Protein AF-A0A6B3N6F3-F1 (afdb_monomer)

Structure (mmCIF, N/CA/C/O backbone):
data_AF-A0A6B3N6F3-F1
#
_entry.id   AF-A0A6B3N6F3-F1
#
loop_
_atom_site.group_PDB
_atom_site.id
_atom_site.type_symbol
_atom_site.label_atom_id
_atom_site.label_alt_id
_atom_site.label_comp_id
_atom_site.label_asym_id
_atom_site.label_entity_id
_atom_site.label_seq_id
_atom_site.pdbx_PDB_ins_code
_atom_site.Cartn_x
_atom_site.Cartn_y
_atom_site.Cartn_z
_atom_site.occupancy
_atom_site.B_iso_or_equiv
_atom_site.auth_seq_id
_atom_site.auth_comp_id
_atom_site.auth_asym_id
_atom_site.auth_atom_id
_atom_site.pdbx_PDB_model_num
ATOM 1 N N . ARG A 1 1 ? 25.119 -3.772 -4.101 1.00 56.50 1 ARG A N 1
ATOM 2 C CA . ARG A 1 1 ? 24.100 -2.935 -4.787 1.00 56.50 1 ARG A CA 1
ATOM 3 C C . ARG A 1 1 ? 23.792 -1.770 -3.853 1.00 56.50 1 ARG A C 1
ATOM 5 O O . ARG A 1 1 ? 23.380 -2.044 -2.733 1.00 56.50 1 ARG A O 1
ATOM 12 N N . LEU A 1 2 ? 24.083 -0.523 -4.236 1.00 41.84 2 LEU A N 1
ATOM 13 C CA . LEU A 1 2 ? 23.745 0.650 -3.415 1.00 41.84 2 LEU A CA 1
ATOM 14 C C . LEU A 1 2 ? 22.225 0.681 -3.197 1.00 41.84 2 LEU A C 1
ATOM 16 O O . LEU A 1 2 ? 21.466 0.560 -4.160 1.00 41.84 2 LEU A O 1
ATOM 20 N N . ARG A 1 3 ? 21.787 0.779 -1.937 1.00 53.31 3 ARG A N 1
ATOM 21 C CA . ARG A 1 3 ? 20.380 1.012 -1.598 1.00 53.31 3 ARG A CA 1
ATOM 22 C C . ARG A 1 3 ? 20.102 2.487 -1.847 1.00 53.31 3 ARG A C 1
ATOM 24 O O . ARG A 1 3 ? 20.343 3.314 -0.979 1.00 53.31 3 ARG A O 1
ATOM 31 N N . VAL A 1 4 ? 19.665 2.810 -3.057 1.00 64.75 4 VAL A N 1
ATOM 32 C CA . VAL A 1 4 ? 19.160 4.150 -3.358 1.00 64.75 4 VAL A CA 1
ATOM 33 C C . VAL A 1 4 ? 17.722 4.207 -2.836 1.00 64.75 4 VAL A C 1
ATOM 35 O O . VAL A 1 4 ? 16.933 3.329 -3.208 1.00 64.75 4 VAL A O 1
ATOM 38 N N . PRO A 1 5 ? 17.373 5.163 -1.955 1.00 65.62 5 PRO A N 1
ATOM 39 C CA . PRO A 1 5 ? 15.992 5.372 -1.542 1.00 65.62 5 PRO A CA 1
ATOM 40 C C . PRO A 1 5 ? 15.111 5.571 -2.774 1.00 65.62 5 PRO A C 1
ATOM 42 O O . PRO A 1 5 ? 15.537 6.189 -3.752 1.00 65.62 5 PRO A O 1
ATOM 45 N N . ARG A 1 6 ? 13.888 5.035 -2.748 1.00 68.31 6 ARG A N 1
ATOM 46 C CA . ARG A 1 6 ? 12.912 5.336 -3.798 1.00 68.31 6 ARG A CA 1
ATOM 47 C C . ARG A 1 6 ? 12.738 6.864 -3.833 1.00 68.31 6 ARG A C 1
ATOM 49 O O . ARG A 1 6 ? 12.487 7.427 -2.769 1.00 68.31 6 ARG A O 1
ATOM 56 N N . PRO A 1 7 ? 12.878 7.518 -4.999 1.00 78.00 7 PRO A N 1
ATOM 57 C CA . PRO A 1 7 ? 12.607 8.943 -5.114 1.00 78.00 7 PRO A CA 1
ATOM 58 C C . PRO A 1 7 ? 11.212 9.258 -4.580 1.00 78.00 7 PRO A C 1
ATOM 60 O O . PRO A 1 7 ? 10.260 8.518 -4.845 1.00 78.00 7 PRO A O 1
ATOM 63 N N . GLU A 1 8 ? 11.111 10.332 -3.809 1.00 78.81 8 GLU A N 1
ATOM 64 C CA . GLU A 1 8 ? 9.832 10.819 -3.316 1.00 78.81 8 GLU A CA 1
ATOM 65 C C . GLU A 1 8 ? 8.963 11.288 -4.492 1.00 78.81 8 GLU A C 1
ATOM 67 O O . GLU A 1 8 ? 9.460 11.793 -5.503 1.00 78.81 8 GLU A O 1
ATOM 72 N N . HIS A 1 9 ? 7.655 11.058 -4.393 1.00 79.06 9 HIS A N 1
ATOM 73 C CA . HIS A 1 9 ? 6.723 11.497 -5.422 1.00 79.06 9 HIS A CA 1
ATOM 74 C C . HIS A 1 9 ? 6.666 13.030 -5.436 1.00 79.06 9 HIS A C 1
ATOM 76 O O . HIS A 1 9 ? 6.593 13.647 -4.382 1.00 79.06 9 HIS A O 1
ATOM 82 N N . GLN A 1 10 ? 6.636 13.660 -6.612 1.00 85.00 10 GLN A N 1
ATOM 83 C CA . GLN A 1 10 ? 6.685 15.130 -6.728 1.00 85.00 10 GLN A CA 1
ATOM 84 C C . GLN A 1 10 ? 5.529 15.851 -6.015 1.00 85.00 10 GLN A C 1
ATOM 86 O O . GLN A 1 10 ? 5.648 17.019 -5.670 1.00 85.00 10 GLN A O 1
ATOM 91 N N . GLN A 1 11 ? 4.409 15.155 -5.812 1.00 86.06 11 GLN A N 1
ATOM 92 C CA . GLN A 1 11 ? 3.226 15.671 -5.114 1.00 86.06 11 GLN A CA 1
ATOM 93 C C . GLN A 1 11 ? 3.132 15.211 -3.652 1.00 86.06 11 GLN A C 1
ATOM 95 O O . GLN A 1 11 ? 2.119 15.450 -3.001 1.00 86.06 11 GLN A O 1
ATOM 100 N N . ALA A 1 12 ? 4.132 14.491 -3.141 1.00 83.94 12 ALA A N 1
ATOM 101 C CA . ALA A 1 12 ? 4.153 14.111 -1.739 1.00 83.94 12 ALA A CA 1
ATOM 102 C C . ALA A 1 12 ? 4.441 15.358 -0.893 1.00 83.94 12 ALA A C 1
ATOM 104 O O . ALA A 1 12 ? 5.537 15.908 -0.934 1.00 83.94 12 ALA A O 1
ATOM 105 N N . ASP A 1 13 ? 3.441 15.806 -0.135 1.00 91.75 13 ASP A N 1
ATOM 106 C CA . ASP A 1 13 ? 3.613 16.831 0.890 1.00 91.75 13 ASP A CA 1
ATOM 107 C C . ASP A 1 13 ? 3.549 16.191 2.276 1.00 91.75 13 ASP A C 1
ATOM 109 O O . ASP A 1 13 ? 2.544 15.591 2.670 1.00 91.75 13 ASP A O 1
ATOM 113 N N . TRP A 1 14 ? 4.637 16.327 3.029 1.00 88.69 14 TRP A N 1
ATOM 114 C CA . TRP A 1 14 ? 4.772 15.710 4.343 1.00 88.69 14 TRP A CA 1
ATOM 115 C C . TRP A 1 14 ? 3.769 16.274 5.356 1.00 88.69 14 TRP A C 1
ATOM 117 O O . TRP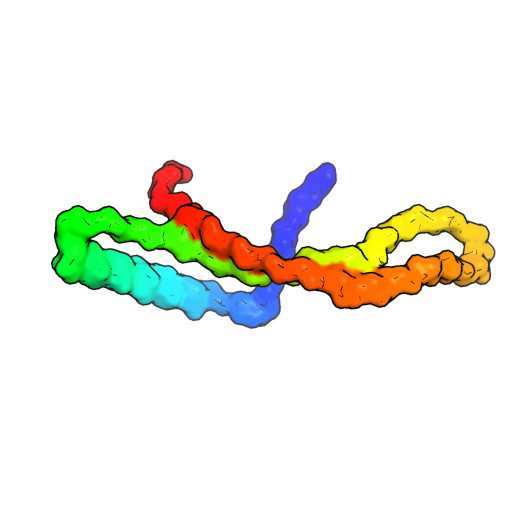 A 1 14 ? 3.307 15.532 6.222 1.00 88.69 14 TRP A O 1
ATOM 127 N N . LYS A 1 15 ? 3.388 17.558 5.251 1.00 93.19 15 LYS A N 1
ATOM 128 C CA . LYS A 1 15 ? 2.406 18.165 6.166 1.00 93.19 15 LYS A CA 1
ATOM 129 C C . LYS A 1 15 ? 1.033 17.543 5.963 1.00 93.19 15 LYS A C 1
ATOM 131 O O . LYS A 1 15 ? 0.439 17.057 6.922 1.00 93.19 15 LYS A O 1
ATOM 136 N N . THR A 1 16 ? 0.591 17.476 4.709 1.00 90.75 16 THR A N 1
ATOM 137 C CA . THR A 1 16 ? -0.662 16.823 4.316 1.00 90.75 16 THR A CA 1
ATOM 138 C C . THR A 1 16 ? -0.693 15.360 4.774 1.00 90.75 16 THR A C 1
ATOM 140 O O . THR A 1 16 ? -1.708 14.885 5.286 1.00 90.75 16 THR A O 1
ATOM 143 N N . GLN A 1 17 ? 0.426 14.636 4.659 1.00 89.44 17 GLN A N 1
ATOM 144 C CA . GLN A 1 17 ? 0.525 13.259 5.154 1.00 89.44 17 GLN A CA 1
ATOM 145 C C . GLN A 1 17 ? 0.372 13.166 6.679 1.00 89.44 17 GLN A C 1
ATOM 147 O O . GLN A 1 17 ? -0.335 12.286 7.169 1.00 89.44 17 GLN A O 1
ATOM 152 N N . GLU A 1 18 ? 1.016 14.050 7.442 1.00 91.44 18 GLU A N 1
ATOM 153 C CA . GLU A 1 18 ? 0.904 14.079 8.905 1.00 91.44 18 GLU A CA 1
ATOM 154 C C . GLU A 1 18 ? -0.509 14.448 9.376 1.00 91.44 18 GLU A C 1
ATOM 156 O O . GLU A 1 18 ? -1.043 13.827 10.298 1.00 91.44 18 GLU A O 1
ATOM 161 N N . GLU A 1 19 ? -1.154 15.414 8.725 1.00 93.69 19 GLU A N 1
ATOM 162 C CA . GLU A 1 19 ? -2.550 15.772 8.997 1.00 93.69 19 GLU A CA 1
ATOM 163 C C . GLU A 1 19 ? -3.495 14.600 8.723 1.00 93.69 19 GLU A C 1
ATOM 165 O O . GLU A 1 19 ? -4.347 14.270 9.554 1.00 93.69 19 GLU A O 1
ATOM 170 N N . TRP A 1 20 ? -3.297 13.905 7.602 1.00 91.69 20 TRP A N 1
ATOM 171 C CA . TRP A 1 20 ? -4.068 12.713 7.268 1.00 91.69 20 TRP A CA 1
ATOM 172 C C . TRP A 1 20 ? -3.876 11.588 8.296 1.00 91.69 20 TRP A C 1
ATOM 174 O O . TRP A 1 20 ? -4.862 10.998 8.745 1.00 91.69 20 TRP A O 1
ATOM 184 N N . LYS A 1 21 ? -2.638 11.325 8.745 1.00 89.56 21 LYS A N 1
ATOM 185 C CA . LYS A 1 21 ? -2.356 10.312 9.781 1.00 89.56 21 LYS A CA 1
ATOM 186 C C . LYS A 1 21 ? -3.077 10.623 11.093 1.00 89.56 21 LYS A C 1
ATOM 188 O O . LYS A 1 21 ? -3.640 9.717 11.709 1.00 89.56 21 LYS A O 1
ATOM 193 N N . LYS A 1 22 ? -3.095 11.895 11.512 1.00 91.69 22 LYS A N 1
ATOM 194 C CA . LYS A 1 22 ? -3.826 12.338 12.713 1.00 91.69 22 LYS A CA 1
ATOM 195 C C . LYS A 1 22 ? -5.329 12.118 12.565 1.00 91.69 22 LYS A C 1
ATOM 197 O O . LYS A 1 22 ? -5.956 11.590 13.480 1.00 91.69 22 LYS A O 1
ATOM 202 N N . LYS A 1 23 ? -5.892 12.464 11.403 1.00 94.12 23 LYS A N 1
ATOM 203 C CA . LYS A 1 23 ? -7.309 12.237 11.097 1.00 94.12 23 LYS A CA 1
ATOM 204 C C . LYS A 1 23 ? -7.666 10.749 11.149 1.00 94.12 23 LYS A C 1
ATOM 206 O O . LYS A 1 23 ? -8.656 10.391 11.775 1.00 94.12 23 LYS A O 1
ATOM 211 N N . LEU A 1 24 ? -6.842 9.883 10.558 1.00 91.31 24 LEU A N 1
ATOM 212 C CA . LEU A 1 24 ? -7.052 8.433 10.600 1.00 91.31 24 LEU A CA 1
ATOM 213 C C . LEU A 1 24 ? -7.049 7.895 12.040 1.00 91.31 24 LEU A C 1
ATOM 215 O O . LEU A 1 24 ? -7.892 7.073 12.388 1.00 91.31 24 LEU A O 1
ATOM 219 N N . ALA A 1 25 ? -6.125 8.362 12.883 1.00 90.56 25 ALA A N 1
ATOM 220 C CA . ALA A 1 25 ? -6.060 7.947 14.284 1.00 90.56 25 ALA A CA 1
ATOM 221 C C . ALA A 1 25 ? -7.314 8.356 15.075 1.00 90.56 25 ALA A C 1
ATOM 223 O O . ALA A 1 25 ? -7.840 7.548 15.840 1.00 90.56 25 ALA A O 1
ATOM 224 N N . ALA A 1 26 ? -7.809 9.580 14.860 1.00 93.62 26 ALA A N 1
ATOM 225 C CA . ALA A 1 26 ? -9.049 10.053 15.474 1.00 93.62 26 ALA A CA 1
ATOM 226 C C . ALA A 1 26 ? -10.250 9.187 15.064 1.00 93.62 26 ALA A C 1
ATOM 228 O O . ALA A 1 26 ? -11.086 8.845 15.898 1.00 93.62 26 ALA A O 1
ATOM 229 N N . GLU A 1 27 ? -10.287 8.759 13.805 1.00 93.56 27 GLU A N 1
ATOM 230 C CA . GLU A 1 27 ? -11.406 7.988 13.276 1.00 93.56 27 GLU A CA 1
ATOM 231 C C . GLU A 1 27 ? -11.431 6.545 13.769 1.00 93.56 27 GLU A C 1
ATOM 233 O O . GLU A 1 27 ? -12.490 6.020 14.104 1.00 93.56 27 GLU A O 1
ATOM 238 N N . VAL A 1 28 ? -10.261 5.927 13.918 1.00 91.56 28 VAL A N 1
ATOM 239 C CA . VAL A 1 28 ? -10.141 4.610 14.556 1.00 91.56 28 VAL A CA 1
ATOM 240 C C . VAL A 1 28 ? -10.611 4.668 16.009 1.00 91.56 28 VAL A C 1
ATOM 242 O O . VAL A 1 28 ? -11.332 3.774 16.449 1.00 91.56 28 VAL A O 1
ATOM 245 N N . LEU A 1 29 ? -10.261 5.732 16.744 1.00 92.06 29 LEU A N 1
ATOM 246 C CA . LEU A 1 29 ? -10.736 5.929 18.115 1.00 92.06 29 LEU A CA 1
ATOM 247 C C . LEU A 1 29 ? -12.259 6.094 18.162 1.00 92.06 29 LEU A C 1
ATOM 249 O O . LEU A 1 29 ? -12.908 5.469 18.997 1.00 92.06 29 LEU A O 1
ATOM 253 N N . ARG A 1 30 ? -12.826 6.892 17.250 1.00 95.69 30 ARG A N 1
ATOM 254 C CA . ARG A 1 30 ? -14.275 7.098 17.141 1.00 95.69 30 ARG A CA 1
ATOM 255 C C . ARG A 1 30 ? -15.013 5.775 16.925 1.00 95.69 30 ARG A C 1
ATOM 257 O O . ARG A 1 30 ? -15.972 5.495 17.634 1.00 95.69 30 ARG A O 1
ATOM 264 N N . VAL A 1 31 ? -14.540 4.944 15.994 1.00 94.25 31 VAL A N 1
ATOM 265 C CA . VAL A 1 31 ? -15.139 3.629 15.707 1.00 94.25 31 VAL A CA 1
ATOM 266 C C . VAL A 1 31 ? -15.004 2.685 16.904 1.00 94.25 31 VAL A C 1
ATOM 268 O O . VAL A 1 31 ? -1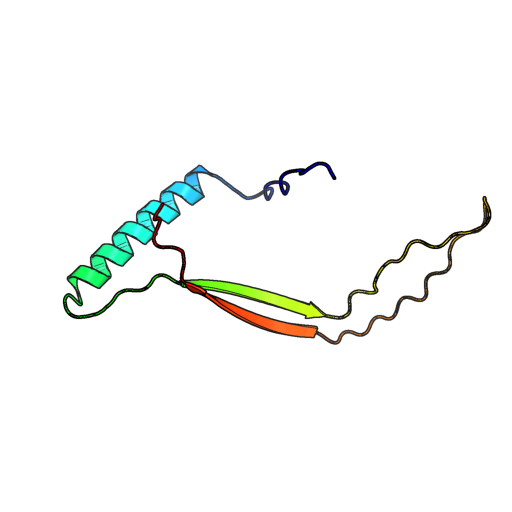5.959 1.995 17.242 1.00 94.25 31 VAL A O 1
ATOM 271 N N . GLN A 1 32 ? -13.859 2.682 17.593 1.00 93.75 32 GLN A N 1
ATOM 272 C CA . GLN A 1 32 ? -13.670 1.849 18.785 1.00 93.75 32 GLN A CA 1
ATOM 273 C C . GLN A 1 32 ? -14.594 2.262 19.942 1.00 93.75 32 GLN A C 1
ATOM 275 O O . GLN A 1 32 ? -15.030 1.408 20.708 1.00 93.75 32 GLN A O 1
ATOM 280 N N . GLN A 1 33 ? -14.892 3.559 20.076 1.00 95.19 33 GLN A N 1
ATOM 281 C CA . GLN A 1 33 ? -15.852 4.070 21.060 1.00 95.19 33 GLN A CA 1
ATOM 282 C C . GLN A 1 33 ? -17.299 3.720 20.696 1.00 95.19 33 GLN A C 1
ATOM 284 O O . GLN A 1 33 ? -18.095 3.430 21.584 1.00 95.19 33 GLN A O 1
ATOM 289 N N . GLU A 1 34 ? -17.637 3.751 19.405 1.00 97.19 34 GLU A N 1
ATOM 290 C CA . GLU A 1 34 ? -18.969 3.409 18.895 1.00 97.19 34 GLU A CA 1
ATOM 291 C C . GLU A 1 34 ? -19.261 1.903 19.015 1.00 97.19 34 GLU A C 1
ATOM 293 O O . GLU A 1 34 ? -20.387 1.513 19.317 1.00 97.19 34 GLU A O 1
ATOM 298 N N . TYR A 1 35 ? -18.234 1.062 18.849 1.00 94.56 35 TYR A N 1
ATOM 299 C CA . TYR A 1 35 ? -18.330 -0.398 18.910 1.00 94.56 35 TYR A CA 1
ATOM 300 C C . TYR A 1 35 ? -17.314 -0.976 19.914 1.00 94.56 35 TYR A C 1
ATOM 302 O O . TYR A 1 35 ? -16.308 -1.563 19.506 1.00 94.56 35 TYR A O 1
ATOM 310 N N . PRO A 1 36 ? -17.551 -0.834 21.233 1.00 92.69 36 PRO A N 1
ATOM 311 C CA . PRO A 1 36 ? -16.580 -1.207 22.267 1.00 92.69 36 PRO A CA 1
ATOM 312 C C . PRO A 1 36 ? -16.257 -2.707 22.299 1.00 92.69 36 PRO A C 1
ATOM 314 O O . PRO A 1 36 ? -15.125 -3.077 22.601 1.00 92.69 36 PRO A O 1
ATOM 317 N N . ASP A 1 37 ? -17.218 -3.557 21.933 1.00 95.12 37 ASP A N 1
ATOM 318 C CA . ASP A 1 37 ? -17.050 -5.016 21.918 1.00 95.12 37 ASP A CA 1
ATOM 319 C C . ASP A 1 37 ? -16.495 -5.547 20.583 1.00 95.12 37 ASP A C 1
ATOM 321 O O . ASP A 1 37 ? -16.216 -6.739 20.444 1.00 95.12 37 ASP A O 1
ATOM 325 N N . ALA A 1 38 ? -16.334 -4.679 19.577 1.00 91.81 38 ALA A N 1
ATOM 326 C CA . ALA A 1 38 ? -15.811 -5.058 18.271 1.00 91.81 38 ALA A CA 1
ATOM 327 C C . ALA A 1 38 ? -14.285 -4.905 18.206 1.00 91.81 38 ALA A C 1
ATOM 329 O O . ALA A 1 38 ? -13.687 -3.971 18.747 1.00 91.81 38 ALA A O 1
ATOM 330 N N . THR A 1 39 ? -13.642 -5.809 17.465 1.00 89.12 39 THR A N 1
ATOM 331 C CA . THR A 1 39 ? -12.225 -5.666 17.114 1.00 89.12 39 THR A CA 1
ATOM 332 C C . THR A 1 39 ? -12.096 -4.739 15.910 1.00 89.12 39 THR A C 1
ATOM 334 O O . THR A 1 39 ? -12.572 -5.067 14.824 1.00 89.12 39 THR A O 1
ATOM 337 N N . VAL A 1 40 ? -11.444 -3.588 16.088 1.00 88.25 40 VAL A N 1
ATOM 338 C CA . VAL A 1 40 ? -11.191 -2.633 15.001 1.00 88.25 40 VAL A CA 1
ATOM 339 C C . VAL A 1 40 ? -9.824 -2.904 14.371 1.00 88.25 40 VAL A C 1
ATOM 341 O O . VAL A 1 40 ? -8.783 -2.782 15.019 1.00 88.25 40 VAL A O 1
ATOM 344 N N . GLU A 1 41 ? -9.816 -3.240 13.079 1.00 87.38 41 GLU A N 1
ATOM 345 C CA . GLU A 1 41 ? -8.599 -3.483 12.299 1.00 87.38 41 GLU A CA 1
ATOM 346 C C . GLU A 1 41 ? -8.363 -2.392 11.253 1.00 87.38 41 GLU A C 1
ATOM 348 O O . GLU A 1 41 ? -9.269 -1.985 10.528 1.00 87.38 41 GLU A O 1
ATOM 353 N N . LYS A 1 42 ? -7.104 -1.967 11.116 1.00 88.19 42 LYS A N 1
ATOM 354 C CA . LYS A 1 42 ? -6.669 -1.055 10.054 1.00 88.19 42 LYS A CA 1
ATOM 355 C C . LYS A 1 42 ? -6.052 -1.849 8.910 1.00 88.19 42 LYS A C 1
ATOM 357 O O . LYS A 1 42 ? -5.039 -2.532 9.106 1.00 88.19 42 LYS A O 1
ATOM 362 N N . LYS A 1 43 ? -6.597 -1.697 7.708 1.00 88.38 43 LYS A N 1
ATOM 363 C CA . LYS A 1 43 ? -6.052 -2.286 6.481 1.00 88.38 43 LYS A CA 1
ATOM 364 C C . LYS A 1 43 ? -5.588 -1.183 5.540 1.00 88.38 43 LYS A C 1
ATOM 366 O O . LYS A 1 43 ? -6.187 -0.114 5.485 1.00 88.38 43 LYS A O 1
ATOM 371 N N . ALA A 1 44 ? -4.479 -1.436 4.860 1.00 88.19 44 ALA A N 1
ATOM 372 C CA . ALA A 1 44 ? -4.045 -0.643 3.724 1.00 88.19 44 ALA A CA 1
ATOM 373 C C . ALA A 1 44 ? -4.380 -1.433 2.465 1.00 88.19 44 ALA A C 1
ATOM 375 O O . ALA A 1 44 ? -4.062 -2.622 2.382 1.00 88.19 44 ALA A O 1
ATOM 376 N N . GLU A 1 45 ? -5.019 -0.764 1.518 1.00 91.12 45 GLU A N 1
ATOM 377 C CA . GLU A 1 45 ? -5.446 -1.349 0.255 1.00 91.12 45 GLU A CA 1
ATOM 378 C C . GLU A 1 45 ? -4.761 -0.620 -0.890 1.00 91.12 45 GLU A C 1
ATOM 380 O O . GLU A 1 45 ? -4.494 0.580 -0.796 1.00 9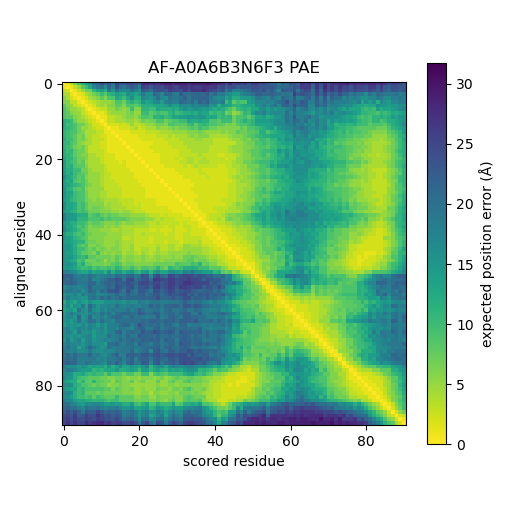1.12 45 GLU A O 1
ATOM 385 N N . ASP A 1 46 ? -4.443 -1.357 -1.944 1.00 91.00 46 ASP A N 1
ATOM 386 C CA . ASP A 1 46 ? -3.894 -0.786 -3.165 1.00 91.00 46 ASP A CA 1
ATOM 387 C C . ASP A 1 46 ? -4.329 -1.604 -4.383 1.00 91.00 46 ASP A C 1
ATOM 389 O O . ASP A 1 46 ? -4.646 -2.799 -4.295 1.00 91.00 46 ASP A O 1
ATOM 393 N N . GLU A 1 47 ? -4.305 -0.941 -5.533 1.00 91.94 47 GLU A N 1
ATOM 394 C CA . GLU A 1 47 ? -4.627 -1.514 -6.829 1.00 91.94 47 GLU A CA 1
ATOM 395 C C . GLU A 1 47 ? -3.393 -1.488 -7.720 1.00 91.94 47 GLU A C 1
ATOM 397 O O . GLU A 1 47 ? -2.781 -0.447 -7.971 1.00 91.94 47 GLU A O 1
ATOM 402 N N . HIS A 1 48 ? -3.038 -2.647 -8.267 1.00 85.44 48 HIS A N 1
ATOM 403 C CA . HIS A 1 48 ? -1.902 -2.751 -9.163 1.00 85.44 48 HIS A CA 1
ATOM 404 C C . HIS A 1 48 ? -2.274 -3.447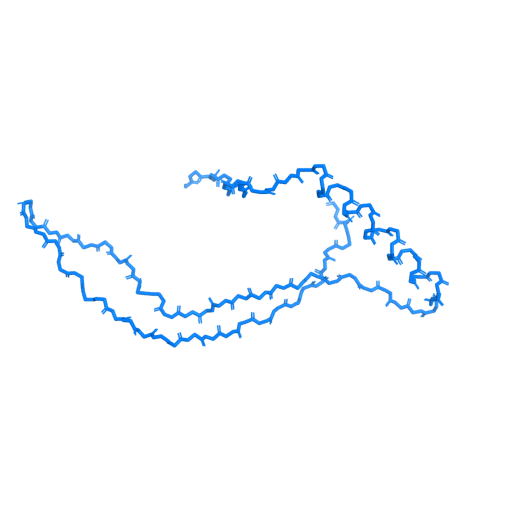 -10.464 1.00 85.44 48 HIS A C 1
ATOM 406 O O . HIS A 1 48 ? -2.845 -4.535 -10.484 1.00 85.44 48 HIS A O 1
ATOM 412 N N . ARG A 1 49 ? -1.890 -2.838 -11.586 1.00 84.75 49 ARG A N 1
ATOM 413 C CA . ARG A 1 49 ? -2.013 -3.470 -12.900 1.00 84.75 49 ARG A CA 1
ATOM 414 C C . ARG A 1 49 ? -0.788 -4.331 -13.156 1.00 84.75 49 ARG A C 1
ATOM 416 O O . ARG A 1 49 ? 0.310 -3.811 -13.340 1.00 84.75 49 ARG A O 1
ATOM 423 N N . ILE A 1 50 ? -0.996 -5.639 -13.220 1.00 81.88 50 ILE A N 1
ATOM 424 C CA . ILE A 1 50 ? 0.024 -6.608 -13.607 1.00 81.88 50 ILE A CA 1
ATOM 425 C C . ILE A 1 50 ? -0.207 -6.956 -15.069 1.00 81.88 50 ILE A C 1
ATOM 427 O O . ILE A 1 50 ? -1.223 -7.538 -15.425 1.00 81.88 50 ILE A O 1
ATOM 431 N N . GLY A 1 51 ? 0.737 -6.622 -15.934 1.00 74.25 51 GLY A N 1
ATOM 432 C CA . GLY A 1 51 ? 0.682 -7.022 -17.335 1.00 74.25 51 GLY A CA 1
ATOM 433 C C . GLY A 1 51 ? 2.060 -7.355 -17.863 1.00 74.25 51 GLY A C 1
ATOM 434 O O . GLY A 1 51 ? 3.080 -7.035 -17.245 1.00 74.25 51 GLY A O 1
ATOM 435 N N . ALA A 1 52 ? 2.089 -7.990 -19.030 1.00 64.50 52 ALA A N 1
ATOM 436 C CA . ALA A 1 52 ? 3.320 -8.263 -19.751 1.00 64.50 52 ALA A CA 1
ATOM 437 C C . ALA A 1 52 ? 3.871 -6.961 -20.357 1.00 64.50 52 ALA A C 1
ATOM 439 O O . ALA A 1 52 ? 3.800 -6.728 -21.562 1.00 64.50 52 ALA A O 1
ATOM 440 N N . ALA A 1 53 ? 4.458 -6.101 -19.522 1.00 61.12 53 ALA A N 1
ATOM 441 C CA . ALA A 1 53 ? 5.431 -5.143 -20.020 1.00 61.12 53 ALA A CA 1
ATOM 442 C C . ALA A 1 53 ? 6.539 -5.956 -20.702 1.00 61.12 53 ALA A C 1
ATOM 444 O O . ALA A 1 53 ? 7.034 -6.933 -20.132 1.00 61.12 53 ALA A O 1
ATOM 445 N N . THR A 1 54 ? 6.896 -5.595 -21.938 1.00 57.91 54 THR A N 1
ATOM 446 C CA . THR A 1 54 ? 8.003 -6.260 -22.635 1.00 57.91 54 THR A CA 1
ATOM 447 C C . THR A 1 54 ? 9.211 -6.222 -21.701 1.00 57.91 54 THR A C 1
ATOM 449 O O . THR A 1 54 ? 9.648 -5.141 -21.313 1.00 57.91 54 THR A O 1
ATOM 452 N N . LEU A 1 55 ? 9.718 -7.387 -21.285 1.00 62.97 55 LEU A N 1
ATOM 453 C CA . LEU A 1 55 ? 10.941 -7.455 -20.492 1.00 62.97 55 LEU A CA 1
ATOM 454 C C . LEU A 1 55 ? 12.071 -6.887 -21.351 1.00 62.97 55 LEU A C 1
ATOM 456 O O . LEU A 1 55 ? 12.603 -7.583 -22.217 1.00 62.97 55 LEU A O 1
ATOM 460 N N . THR A 1 56 ? 12.433 -5.626 -21.128 1.00 64.75 56 THR A N 1
ATOM 461 C CA . THR A 1 56 ? 13.570 -5.005 -21.801 1.00 64.75 56 THR A CA 1
ATOM 462 C C . THR A 1 56 ? 14.838 -5.690 -21.305 1.00 64.75 56 THR A C 1
ATOM 464 O O . THR A 1 56 ? 15.289 -5.473 -20.180 1.00 64.75 56 THR A O 1
ATOM 467 N N . ARG A 1 57 ? 15.399 -6.577 -22.128 1.00 66.88 57 ARG A N 1
ATOM 468 C CA . ARG A 1 57 ? 16.679 -7.236 -21.856 1.00 66.88 57 ARG A CA 1
ATOM 469 C C . ARG A 1 57 ? 17.811 -6.440 -22.492 1.00 66.88 57 ARG A C 1
ATOM 471 O O . ARG A 1 57 ? 17.625 -5.786 -23.515 1.00 66.88 57 ARG A O 1
ATOM 478 N N . ARG A 1 58 ? 19.000 -6.518 -21.890 1.00 79.81 58 ARG A N 1
ATOM 479 C CA . ARG A 1 58 ? 20.225 -6.043 -22.539 1.00 79.81 58 ARG A CA 1
ATOM 480 C C . ARG A 1 58 ? 20.525 -6.955 -23.725 1.00 79.81 58 ARG A C 1
ATOM 482 O O . ARG A 1 58 ? 20.500 -8.174 -23.570 1.00 79.81 58 ARG 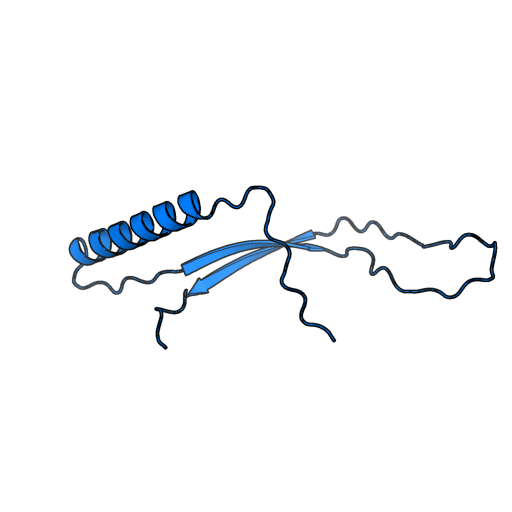A O 1
ATOM 489 N N . ILE A 1 59 ? 20.814 -6.356 -24.872 1.00 77.69 59 ILE A N 1
ATOM 490 C CA . ILE A 1 59 ? 21.292 -7.044 -26.069 1.00 77.69 59 ILE A CA 1
ATOM 491 C C . ILE A 1 59 ? 22.649 -6.459 -26.445 1.00 77.69 59 ILE A C 1
ATOM 493 O O . ILE A 1 59 ? 22.857 -5.252 -26.329 1.00 77.69 59 ILE A O 1
ATOM 497 N N . TRP A 1 60 ? 23.576 -7.324 -26.841 1.00 86.69 60 TRP A N 1
ATOM 498 C CA . TRP A 1 60 ? 24.857 -6.907 -27.398 1.00 86.69 60 TRP A CA 1
ATOM 499 C C . TRP A 1 60 ? 24.681 -6.701 -28.899 1.00 86.69 60 TRP A C 1
ATOM 501 O O . TRP A 1 60 ? 24.097 -7.551 -29.569 1.00 86.69 60 TRP A O 1
ATOM 511 N N . ILE A 1 61 ? 25.156 -5.565 -29.401 1.00 86.06 61 ILE A N 1
ATOM 512 C CA . ILE A 1 61 ? 25.105 -5.181 -30.813 1.00 86.06 61 ILE A CA 1
ATOM 513 C C . ILE A 1 61 ? 26.455 -4.588 -31.207 1.00 86.06 61 ILE A C 1
ATOM 515 O O . ILE A 1 61 ? 27.194 -4.095 -30.351 1.00 86.06 61 ILE A O 1
ATOM 519 N N . GLU A 1 62 ? 26.769 -4.639 -32.494 1.00 92.38 62 GLU A N 1
ATOM 520 C CA . GLU A 1 62 ? 27.960 -3.998 -33.040 1.00 92.38 62 GLU A CA 1
ATOM 521 C C . GLU A 1 62 ? 27.868 -2.466 -32.931 1.00 92.38 62 GLU A C 1
ATOM 523 O O . GLU A 1 62 ? 26.785 -1.877 -33.015 1.00 92.38 62 GLU A O 1
ATOM 528 N N . ALA A 1 63 ? 29.011 -1.807 -32.726 1.00 89.88 63 ALA A N 1
ATOM 529 C CA . ALA A 1 63 ? 29.076 -0.355 -32.619 1.00 89.88 63 ALA A CA 1
ATOM 530 C C . ALA A 1 63 ? 28.614 0.309 -33.929 1.00 89.88 63 ALA A C 1
ATOM 532 O O . ALA A 1 63 ? 29.108 -0.008 -35.004 1.00 89.88 63 ALA A O 1
ATOM 533 N N . GLY A 1 64 ? 27.665 1.243 -33.833 1.00 91.81 64 GLY A N 1
ATOM 534 C CA . GLY A 1 64 ? 27.082 1.930 -34.992 1.00 91.81 64 GLY A CA 1
ATOM 535 C C . GLY A 1 64 ? 25.858 1.237 -35.600 1.00 91.81 64 GLY A C 1
ATOM 536 O O . GLY A 1 64 ? 25.183 1.841 -36.432 1.00 91.81 64 GLY A O 1
ATOM 537 N N . VAL A 1 65 ? 25.511 0.024 -35.155 1.00 90.00 65 VAL A N 1
ATOM 538 C CA . VAL A 1 65 ? 24.298 -0.673 -35.603 1.00 90.00 65 VAL A CA 1
ATOM 539 C C . VAL A 1 65 ? 23.147 -0.392 -34.631 1.00 90.00 65 VAL A C 1
ATOM 541 O O . VAL A 1 65 ? 23.298 -0.614 -33.429 1.00 90.00 65 VAL A O 1
ATOM 544 N N . PRO A 1 66 ? 21.978 0.081 -35.101 1.00 84.69 66 PRO A N 1
ATOM 545 C CA . PRO A 1 66 ? 20.832 0.298 -34.230 1.00 84.69 66 PRO A CA 1
ATOM 546 C C . PRO A 1 66 ? 20.229 -1.044 -33.765 1.00 84.69 66 PRO A C 1
ATOM 548 O O . PRO A 1 66 ? 20.012 -1.944 -34.581 1.00 84.69 66 PRO A O 1
ATOM 551 N N . PRO A 1 67 ? 19.908 -1.200 -32.470 1.00 83.12 67 PRO A N 1
ATOM 552 C CA . PRO A 1 67 ? 19.279 -2.415 -31.967 1.00 83.12 67 PRO A CA 1
ATOM 553 C C . PRO A 1 67 ? 17.831 -2.546 -32.454 1.00 83.12 67 PRO A C 1
ATOM 555 O O . PRO A 1 67 ? 17.044 -1.607 -32.332 1.00 83.12 67 PRO A O 1
ATOM 558 N N . ILE A 1 68 ? 17.439 -3.743 -32.905 1.00 81.19 68 ILE A N 1
ATOM 559 C CA . ILE A 1 68 ? 16.042 -4.064 -33.238 1.00 81.19 68 ILE A CA 1
ATOM 560 C C . ILE A 1 68 ? 15.429 -4.887 -32.102 1.00 81.19 68 ILE A C 1
ATOM 562 O O . ILE A 1 68 ? 15.694 -6.080 -31.952 1.00 81.19 68 ILE A O 1
ATOM 566 N N . GLY A 1 69 ? 14.581 -4.248 -31.298 1.00 74.44 69 GLY A N 1
ATOM 567 C CA . GLY A 1 69 ? 13.774 -4.920 -30.283 1.00 74.44 69 GLY A CA 1
ATOM 568 C C . GLY A 1 69 ? 12.413 -5.326 -30.843 1.00 74.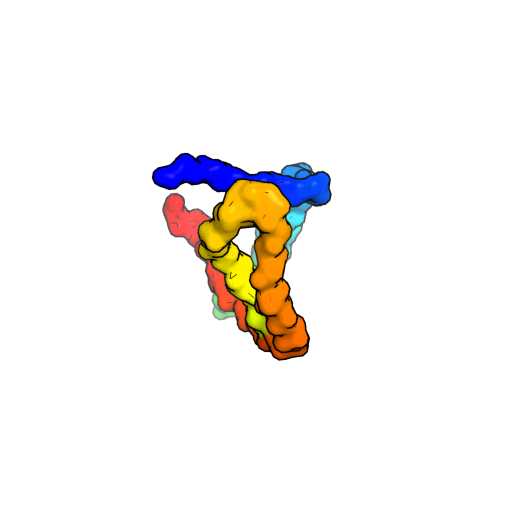44 69 GLY A C 1
ATOM 569 O O . GLY A 1 69 ? 11.652 -4.474 -31.295 1.00 74.44 69 GLY A O 1
ATOM 570 N N . LYS A 1 70 ? 12.060 -6.616 -30.774 1.00 71.81 70 LYS A N 1
ATOM 571 C CA . LYS A 1 70 ? 10.676 -7.048 -31.021 1.00 71.81 70 LYS A CA 1
ATOM 572 C C . LYS A 1 70 ? 9.821 -6.665 -29.815 1.00 71.81 70 LYS A C 1
ATOM 574 O O . LYS A 1 70 ? 9.861 -7.339 -28.788 1.00 71.81 70 LYS A O 1
ATOM 579 N N . VAL A 1 71 ? 9.066 -5.577 -29.935 1.00 70.25 71 VAL A N 1
ATOM 580 C CA . VAL A 1 71 ? 8.092 -5.182 -28.912 1.00 70.25 71 VAL A CA 1
ATOM 581 C C . VAL A 1 71 ? 6.833 -6.019 -29.103 1.00 70.25 71 VAL A C 1
ATOM 583 O O . VAL A 1 71 ? 6.211 -5.973 -30.161 1.00 70.25 71 VAL A O 1
ATOM 586 N N . ASN A 1 72 ? 6.460 -6.795 -28.087 1.00 67.44 72 ASN A N 1
ATOM 587 C CA . ASN A 1 72 ? 5.198 -7.523 -28.088 1.00 67.44 72 ASN A CA 1
ATOM 588 C C . ASN A 1 72 ? 4.213 -6.795 -27.176 1.00 67.44 72 ASN A C 1
ATOM 590 O O . ASN A 1 72 ? 4.214 -6.992 -25.962 1.00 67.44 72 ASN A O 1
ATOM 594 N N . TRP A 1 73 ? 3.388 -5.933 -27.767 1.00 59.19 73 TRP A N 1
ATOM 595 C CA . TRP A 1 73 ? 2.314 -5.236 -27.064 1.00 59.19 73 TRP A CA 1
ATOM 596 C C . TRP A 1 73 ? 1.145 -6.188 -26.787 1.00 59.19 73 TRP A C 1
ATOM 598 O O . TRP A 1 73 ? 0.057 -6.027 -27.338 1.00 59.19 73 TRP A O 1
ATOM 608 N N . LYS A 1 74 ? 1.344 -7.179 -25.916 1.00 63.06 74 LYS A N 1
ATOM 609 C CA . LYS A 1 74 ? 0.210 -7.906 -25.345 1.00 63.06 74 LYS A CA 1
ATOM 610 C C . LYS A 1 74 ? -0.453 -6.985 -24.330 1.00 63.06 74 LYS A C 1
ATOM 612 O O . LYS A 1 74 ? 0.050 -6.808 -23.227 1.00 63.06 74 LYS A O 1
ATOM 617 N N . ARG A 1 75 ? -1.572 -6.363 -24.709 1.00 63.22 75 ARG A N 1
ATOM 618 C CA . ARG A 1 75 ? -2.407 -5.528 -23.821 1.00 63.22 75 ARG A CA 1
ATOM 619 C C . ARG A 1 75 ? -3.231 -6.385 -22.849 1.00 63.22 75 ARG A C 1
ATOM 621 O O . ARG A 1 75 ? -4.381 -6.073 -22.563 1.00 63.22 75 ARG A O 1
ATOM 628 N N . GLU A 1 76 ? -2.647 -7.480 -22.387 1.00 68.94 76 GLU A N 1
ATOM 629 C CA . GLU A 1 76 ? -3.226 -8.349 -21.378 1.00 68.94 76 GLU A CA 1
ATOM 630 C C . GLU A 1 76 ? -2.791 -7.799 -20.023 1.00 68.94 76 GLU A C 1
ATOM 632 O O . GLU A 1 76 ? -1.602 -7.768 -19.691 1.00 68.94 76 GLU A O 1
ATOM 637 N N . TRP A 1 77 ? -3.770 -7.304 -19.276 1.00 75.44 77 TRP A N 1
ATOM 638 C CA . TRP A 1 77 ? -3.578 -6.730 -17.955 1.00 75.44 77 TRP A CA 1
ATOM 639 C C . TRP A 1 77 ? -4.488 -7.468 -16.988 1.00 75.44 77 TRP A C 1
ATOM 641 O O . TRP A 1 77 ? -5.685 -7.608 -17.233 1.00 75.44 77 TRP A O 1
ATOM 651 N N . LEU A 1 78 ? -3.912 -7.915 -15.884 1.00 82.50 78 LEU A N 1
ATOM 652 C CA . LEU A 1 78 ? -4.622 -8.385 -14.716 1.00 82.50 78 LEU A CA 1
ATOM 653 C C . LEU A 1 78 ? -4.686 -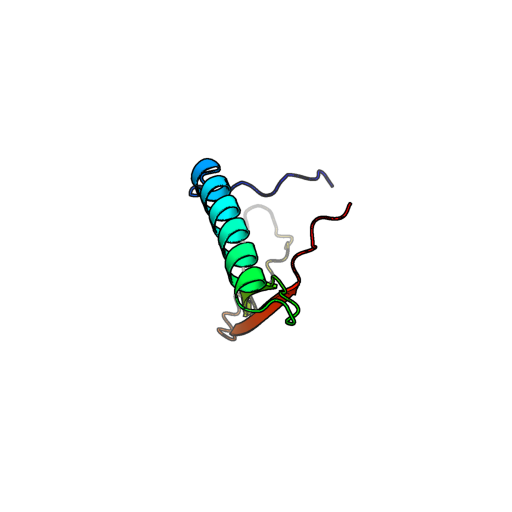7.243 -13.705 1.00 82.50 78 LEU A C 1
ATOM 655 O O . LEU A 1 78 ? -3.680 -6.584 -13.426 1.00 82.50 78 LEU A O 1
ATOM 659 N N . TRP A 1 79 ? -5.866 -7.027 -13.143 1.00 86.75 79 TRP A N 1
ATOM 660 C CA . TRP A 1 79 ? -6.020 -6.171 -11.979 1.00 86.75 79 TRP A CA 1
ATOM 661 C C . TRP A 1 79 ? -5.745 -6.986 -10.721 1.00 86.75 79 TRP A C 1
ATOM 663 O O . TRP A 1 79 ? -6.406 -7.993 -10.473 1.00 86.75 79 TRP A O 1
ATOM 673 N N . LEU A 1 80 ? -4.752 -6.558 -9.947 1.00 86.75 80 LEU A N 1
ATOM 674 C CA . LEU A 1 80 ? -4.508 -7.049 -8.601 1.00 86.75 80 LEU A CA 1
ATOM 675 C C . LEU A 1 80 ? -5.104 -6.049 -7.614 1.00 86.75 80 LEU A C 1
ATOM 677 O O . LEU A 1 80 ? -4.678 -4.898 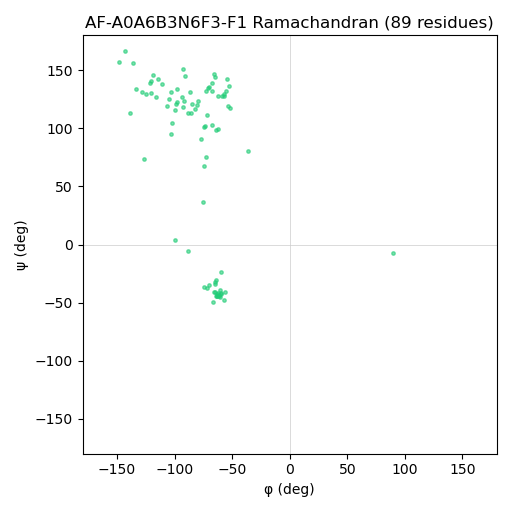-7.569 1.00 86.75 80 LEU A O 1
ATOM 681 N N . TYR A 1 81 ? -6.034 -6.536 -6.804 1.00 90.88 81 TYR A N 1
ATOM 682 C CA . TYR A 1 81 ? -6.543 -5.847 -5.627 1.00 90.88 81 TYR A CA 1
ATOM 683 C C . TYR A 1 81 ? -5.943 -6.524 -4.404 1.00 90.88 81 TYR A C 1
ATOM 685 O O . TYR A 1 81 ? -6.028 -7.748 -4.267 1.00 90.88 81 TYR A O 1
ATOM 693 N N . GLY A 1 82 ? -5.296 -5.748 -3.542 1.00 87.50 82 GLY A N 1
ATOM 694 C CA . GLY A 1 82 ? -4.648 -6.272 -2.350 1.00 87.50 82 GLY A CA 1
ATOM 695 C C . GLY A 1 82 ? -4.994 -5.436 -1.135 1.00 87.50 82 GLY A C 1
ATOM 696 O O . GLY A 1 82 ? -4.895 -4.217 -1.180 1.00 87.50 82 GLY A O 1
ATOM 697 N N . ALA A 1 83 ? -5.339 -6.108 -0.042 1.00 88.31 83 ALA A N 1
ATOM 698 C CA . ALA A 1 83 ? -5.482 -5.505 1.271 1.00 88.31 83 ALA A CA 1
ATOM 699 C C . ALA A 1 83 ? -4.505 -6.191 2.226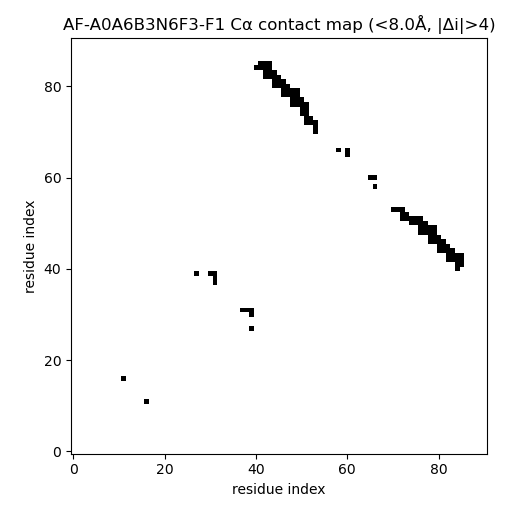 1.00 88.31 83 ALA A C 1
ATOM 701 O O . ALA A 1 83 ? -4.458 -7.421 2.299 1.00 88.31 83 ALA A O 1
ATOM 702 N N . SER A 1 84 ? -3.731 -5.409 2.969 1.00 85.69 84 SER A N 1
ATOM 703 C CA . SER A 1 84 ? -2.854 -5.914 4.023 1.00 85.69 84 SER A CA 1
ATOM 704 C C . SER A 1 84 ? -3.246 -5.287 5.352 1.00 85.69 84 SER A C 1
ATOM 706 O O . SER A 1 84 ? -3.502 -4.079 5.392 1.00 85.69 84 SER A O 1
ATOM 708 N N . PRO A 1 85 ? -3.234 -6.042 6.465 1.00 82.19 85 PRO A N 1
ATOM 709 C CA . PRO A 1 85 ? -3.245 -5.413 7.774 1.00 82.19 85 PRO A CA 1
ATOM 710 C C . PRO A 1 85 ? -2.061 -4.448 7.851 1.00 82.19 85 PRO A C 1
ATOM 712 O O . PRO A 1 85 ? -0.933 -4.779 7.470 1.00 82.19 85 PRO A O 1
ATOM 715 N N . THR A 1 86 ? -2.325 -3.229 8.307 1.00 67.12 86 THR A N 1
ATOM 716 C CA . THR A 1 86 ? -1.234 -2.329 8.682 1.00 67.12 86 THR A CA 1
ATOM 717 C C . THR A 1 86 ? -0.636 -2.846 9.986 1.00 67.12 86 THR A C 1
ATOM 719 O O . THR A 1 86 ? -1.397 -3.150 10.909 1.00 67.12 86 THR A O 1
ATOM 722 N N . PRO A 1 87 ? 0.700 -2.969 10.104 1.00 59.97 87 PRO A N 1
ATOM 723 C CA . PRO A 1 87 ? 1.312 -3.289 11.380 1.00 59.97 87 PRO A CA 1
ATOM 724 C C . PRO A 1 87 ? 0.818 -2.282 12.419 1.00 59.97 87 PRO A C 1
ATOM 726 O O . PRO A 1 87 ? 1.008 -1.071 12.272 1.00 59.97 87 PRO A O 1
ATOM 729 N N . ASN A 1 88 ? 0.147 -2.769 13.461 1.00 54.53 88 ASN A N 1
ATOM 730 C CA . ASN A 1 88 ? -0.101 -1.973 14.654 1.00 54.53 88 ASN A CA 1
ATOM 731 C C . ASN A 1 88 ? 1.273 -1.687 15.248 1.00 54.53 88 ASN A C 1
ATOM 733 O O . ASN A 1 88 ? 1.820 -2.588 15.864 1.00 54.53 88 ASN A O 1
ATOM 737 N N . GLY A 1 89 ? 1.834 -0.501 14.978 1.00 46.25 89 GLY A N 1
ATOM 738 C CA . GLY A 1 89 ? 3.207 -0.075 15.288 1.00 46.25 89 GLY A CA 1
ATOM 739 C C . GLY A 1 89 ? 3.791 -0.597 16.608 1.00 46.25 89 GLY A C 1
ATOM 740 O O . GLY A 1 89 ? 3.833 0.116 17.603 1.00 46.25 89 GLY A O 1
ATOM 741 N N . ARG A 1 90 ? 4.258 -1.843 16.573 1.00 38.06 90 ARG A N 1
ATOM 742 C CA . ARG A 1 90 ? 5.034 -2.598 17.557 1.00 38.06 90 ARG A CA 1
ATOM 743 C C . ARG A 1 90 ? 6.054 -3.332 16.677 1.00 38.06 90 ARG A C 1
ATOM 745 O O . ARG A 1 90 ? 5.636 -4.102 15.816 1.00 38.06 90 ARG A O 1
ATOM 752 N N . ASN A 1 91 ? 7.357 -3.071 16.715 1.00 33.75 91 ASN A N 1
ATOM 753 C CA . ASN A 1 91 ? 8.220 -2.453 17.724 1.00 33.75 91 ASN A CA 1
ATOM 754 C C . ASN A 1 91 ? 9.171 -1.436 17.090 1.00 33.75 91 ASN A C 1
ATOM 756 O O . ASN A 1 91 ? 9.515 -1.636 15.902 1.00 33.75 91 ASN A O 1
#

pLDDT: mean 80.28, std 14.47, range [33.75, 97.19]

Radius of gyration: 22.47 Å; Cα contacts (8 Å, |Δi|>4): 56; chains: 1; bounding box: 48×26×58 Å

Sequence (91 aa):
RLRVPRPEHQQADWKTQEEWKKKLAAEVLRVQQEYPDATVEKKAEDEHRIGAATLTRRIWIEAGVPPIGKVNWKREWLWLYGASPTPNGRN

Secondary structure (DSSP, 8-state):
---PPPPPPTT--HHHHHHHHHHHHHHHHHHHHH-TTSPP--EEEEEEEEE-----------TTPPP---------EEEEEEEEEPP----

Solvent-accessible surface area (backbone atoms only — not comparable to full-atom values): 6277 Å² total; per-residue (Å²): 129,87,87,72,76,79,79,77,59,94,82,70,49,70,65,64,51,53,54,49,53,53,52,52,53,52,50,54,51,50,51,41,68,76,37,70,91,54,89,84,82,59,67,48,70,53,79,44,80,49,52,58,66,65,80,86,70,93,77,92,73,62,91,94,55,83,86,86,78,88,79,56,84,55,89,55,67,45,82,44,78,49,74,42,76,53,79,76,94,74,132

Foldseek 3Di:
DDPDDDDDDPPDDVVVVVVVVVVVVVVLVVVCVVPVPDDDFDKDKDKDKDDCPPPDDDDDDDPPDDDDDDGDPPVDIDIDIDIDTDPPDDD

Mean predicted aligned error: 10.91 Å